Protein AF-A0A953A7Q5-F1 (afdb_monomer)

Mean predicted aligned error: 4.05 Å

pLDDT: mean 92.57, std 6.83, range [54.0, 97.0]

Radius of gyration: 13.8 Å; Cα contacts (8 Å, |Δi|>4): 101; chains: 1; bounding box: 33×19×40 Å

Foldseek 3Di:
DDDDDQQAKDKDFADDDPQKAWQWKAKQNRTPGRDGMDMDGRCHDDIDIDIDIDGHPPDD

Structure (mmCIF, N/CA/C/O backbone):
data_AF-A0A953A7Q5-F1
#
_entry.id   AF-A0A953A7Q5-F1
#
loop_
_atom_site.group_PDB
_atom_site.id
_atom_site.type_symbol
_atom_site.label_atom_id
_atom_site.label_alt_id
_atom_site.label_comp_id
_atom_site.label_asym_id
_atom_site.label_entity_id
_atom_site.label_seq_id
_atom_site.pdbx_PDB_ins_code
_atom_site.Cartn_x
_atom_site.Cartn_y
_atom_site.Cartn_z
_atom_site.occupancy
_atom_site.B_iso_or_equiv
_atom_site.auth_seq_id
_atom_site.auth_comp_id
_atom_site.auth_asym_id
_atom_site.auth_atom_id
_atom_site.pdbx_PDB_model_num
ATOM 1 N N . THR A 1 1 ? 1.838 12.780 -5.429 1.00 79.94 1 THR A N 1
ATOM 2 C CA . THR A 1 1 ? 2.362 11.661 -6.241 1.00 79.94 1 THR A CA 1
ATOM 3 C C . THR A 1 1 ? 3.780 11.371 -5.790 1.00 79.94 1 THR A C 1
ATOM 5 O O . THR A 1 1 ? 4.422 12.276 -5.271 1.00 79.94 1 THR A O 1
ATOM 8 N N . VAL A 1 2 ? 4.249 10.129 -5.905 1.00 88.50 2 VAL A N 1
ATOM 9 C CA . VAL A 1 2 ? 5.642 9.755 -5.603 1.00 88.50 2 VAL A CA 1
ATOM 10 C C . VAL A 1 2 ? 6.335 9.458 -6.925 1.00 88.50 2 VAL A C 1
ATOM 12 O O . VAL A 1 2 ? 5.788 8.711 -7.734 1.00 88.50 2 VAL A O 1
ATOM 15 N N . THR A 1 3 ? 7.507 10.047 -7.148 1.00 88.69 3 THR A N 1
ATOM 16 C CA . THR A 1 3 ? 8.306 9.812 -8.356 1.00 88.69 3 THR A CA 1
ATOM 17 C C . THR A 1 3 ? 9.354 8.749 -8.057 1.00 88.69 3 THR A C 1
ATOM 19 O O . THR A 1 3 ? 10.182 8.936 -7.169 1.00 88.69 3 THR A O 1
ATOM 22 N N . ALA A 1 4 ? 9.324 7.643 -8.797 1.00 88.00 4 ALA A N 1
ATOM 23 C CA . ALA A 1 4 ? 10.341 6.598 -8.740 1.00 88.00 4 ALA A CA 1
ATOM 24 C C . ALA A 1 4 ? 11.220 6.667 -9.996 1.00 88.00 4 ALA A C 1
ATOM 26 O O . ALA A 1 4 ? 10.733 6.998 -11.079 1.00 88.00 4 ALA A O 1
ATOM 27 N N . ALA A 1 5 ? 12.510 6.345 -9.866 1.00 91.31 5 ALA A N 1
ATOM 28 C CA . ALA A 1 5 ? 13.364 6.165 -11.036 1.00 91.31 5 ALA A CA 1
ATOM 29 C C . ALA A 1 5 ? 12.845 4.992 -11.884 1.00 91.31 5 ALA A C 1
ATOM 31 O O . ALA A 1 5 ? 12.318 4.015 -11.349 1.00 91.31 5 ALA A O 1
ATOM 32 N N . LYS A 1 6 ? 12.998 5.075 -13.209 1.00 89.62 6 LYS A N 1
ATOM 33 C CA . LYS A 1 6 ? 12.558 4.010 -14.117 1.00 89.62 6 LYS A CA 1
ATOM 34 C C . LYS A 1 6 ? 13.215 2.681 -13.730 1.00 89.62 6 LYS A C 1
ATOM 36 O O . LYS A 1 6 ? 14.436 2.594 -13.649 1.00 89.62 6 LYS A O 1
ATOM 41 N N . GLY A 1 7 ? 12.397 1.657 -13.513 1.00 92.19 7 GLY A N 1
ATOM 42 C CA . GLY A 1 7 ? 12.831 0.324 -13.094 1.00 92.19 7 GLY A CA 1
ATOM 43 C C . GLY A 1 7 ? 13.140 0.187 -11.599 1.00 92.19 7 GLY A C 1
ATOM 44 O O . GLY A 1 7 ? 13.472 -0.906 -11.144 1.00 92.19 7 GLY A O 1
ATOM 45 N N . ALA A 1 8 ? 12.995 1.253 -10.807 1.00 94.19 8 ALA A N 1
ATOM 46 C CA . ALA A 1 8 ? 13.119 1.165 -9.358 1.00 94.19 8 ALA A CA 1
ATOM 47 C C . ALA A 1 8 ? 11.933 0.412 -8.741 1.00 94.19 8 ALA A C 1
ATOM 49 O O . ALA A 1 8 ? 10.859 0.288 -9.336 1.00 94.19 8 ALA A O 1
ATOM 50 N N . SER A 1 9 ? 12.134 -0.074 -7.519 1.00 94.31 9 SER A N 1
ATOM 51 C CA . SER A 1 9 ? 11.059 -0.628 -6.699 1.00 94.31 9 SER A CA 1
ATOM 52 C C . SER A 1 9 ? 10.670 0.374 -5.619 1.00 94.31 9 SER A C 1
ATOM 54 O O . SER A 1 9 ? 11.540 0.996 -5.013 1.00 94.31 9 SER A O 1
ATOM 56 N N . GLN A 1 10 ? 9.373 0.519 -5.366 1.00 94.75 10 GLN A N 1
ATOM 57 C CA . GLN A 1 10 ? 8.836 1.425 -4.359 1.00 94.75 10 GLN A CA 1
ATOM 58 C C . GLN A 1 10 ? 7.877 0.673 -3.442 1.00 94.75 10 GLN A C 1
ATOM 60 O O . GLN A 1 10 ? 6.851 0.151 -3.880 1.00 94.75 10 GLN A O 1
ATOM 65 N N . THR A 1 11 ? 8.197 0.661 -2.151 1.00 94.94 11 THR A N 1
ATOM 66 C CA . THR A 1 11 ? 7.345 0.083 -1.109 1.00 94.94 11 THR A CA 1
ATOM 67 C C . THR A 1 11 ? 6.467 1.160 -0.487 1.00 94.94 11 THR A C 1
ATOM 69 O O . THR A 1 11 ? 6.935 2.260 -0.192 1.00 94.94 11 THR A O 1
ATOM 72 N N . PHE A 1 12 ? 5.199 0.821 -0.276 1.00 95.06 12 PHE A N 1
ATOM 73 C CA . PHE A 1 12 ? 4.204 1.623 0.419 1.00 95.06 12 PHE A CA 1
ATOM 74 C C . PHE A 1 12 ? 3.648 0.839 1.602 1.00 95.06 12 PHE A C 1
ATOM 76 O O . PHE A 1 12 ? 3.251 -0.320 1.461 1.00 95.06 12 PHE A O 1
ATOM 83 N N . THR A 1 13 ? 3.592 1.491 2.758 1.00 96.12 13 THR A N 1
ATOM 84 C CA . THR A 1 13 ? 2.935 0.981 3.959 1.00 96.12 13 THR A CA 1
ATOM 85 C C . THR A 1 13 ? 1.583 1.665 4.130 1.00 96.12 13 THR A C 1
ATOM 87 O O . THR A 1 13 ? 1.443 2.880 3.999 1.00 96.12 13 THR A O 1
ATOM 90 N N . VAL A 1 14 ? 0.562 0.859 4.390 1.00 95.44 14 VAL A N 1
ATOM 91 C CA . VAL A 1 14 ? -0.821 1.273 4.601 1.00 95.44 14 VAL A CA 1
ATOM 92 C C . VAL A 1 14 ? -1.139 1.057 6.072 1.00 95.44 14 VAL A C 1
ATOM 94 O O . VAL A 1 14 ? -1.362 -0.067 6.519 1.00 95.44 14 VAL A O 1
ATOM 97 N N . THR A 1 15 ? -1.178 2.152 6.824 1.00 94.81 15 THR A N 1
ATOM 98 C CA . THR A 1 15 ? -1.476 2.131 8.258 1.00 94.81 15 THR A CA 1
ATOM 99 C C . THR A 1 15 ? -2.854 2.731 8.492 1.00 94.81 15 THR A C 1
ATOM 101 O O . THR A 1 15 ? -3.098 3.891 8.165 1.00 94.81 15 THR A O 1
ATOM 104 N N . ALA A 1 16 ? -3.771 1.942 9.052 1.00 94.31 16 ALA A N 1
ATOM 105 C CA . ALA A 1 16 ? -5.069 2.455 9.473 1.00 94.31 16 ALA A CA 1
ATOM 106 C C . ALA A 1 16 ? -4.915 3.311 10.738 1.00 94.31 16 ALA A C 1
ATOM 108 O O . ALA A 1 16 ? -4.162 2.961 11.646 1.00 94.31 16 ALA A O 1
ATOM 109 N N . ALA A 1 17 ? -5.656 4.415 10.808 1.00 93.88 17 ALA A N 1
ATOM 110 C CA . ALA A 1 17 ? -5.734 5.222 12.020 1.00 93.88 17 ALA A CA 1
ATOM 111 C C . ALA A 1 17 ? -6.401 4.445 13.171 1.00 93.88 17 ALA A C 1
ATOM 113 O O . ALA A 1 17 ? -7.151 3.489 12.950 1.00 93.88 17 ALA A O 1
ATOM 114 N N . ALA A 1 18 ? -6.172 4.888 14.409 1.00 93.00 18 ALA A N 1
ATOM 115 C CA . ALA A 1 18 ? -6.826 4.313 15.580 1.00 93.00 18 ALA A CA 1
ATOM 116 C C . ALA A 1 18 ? -8.359 4.339 15.426 1.00 93.00 18 ALA A C 1
ATOM 118 O O . ALA A 1 18 ? -8.944 5.340 15.014 1.00 93.00 18 ALA A O 1
ATOM 119 N N . GLY A 1 19 ? -9.012 3.216 15.734 1.00 93.88 19 GLY A N 1
ATOM 120 C CA . GLY A 1 19 ? -10.456 3.056 15.535 1.00 93.88 19 GLY A CA 1
ATOM 121 C C . GLY A 1 19 ? -10.878 2.773 14.087 1.00 93.88 19 G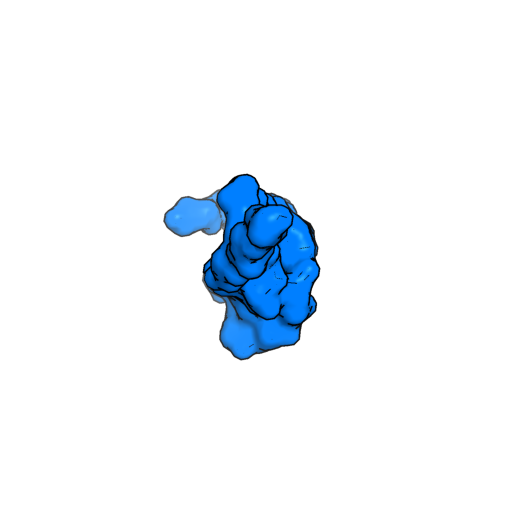LY A C 1
ATOM 122 O O . GLY A 1 19 ? -12.076 2.723 13.812 1.00 93.88 19 GLY A O 1
ATOM 123 N N . TYR A 1 20 ? -9.934 2.544 13.171 1.00 95.56 20 TYR A N 1
ATOM 124 C CA . TYR A 1 20 ? -10.194 2.106 11.800 1.00 95.56 20 TYR A CA 1
ATOM 125 C C . TYR A 1 20 ? -9.477 0.790 11.492 1.00 95.56 20 TYR A C 1
ATOM 127 O O . TYR A 1 20 ? -8.504 0.407 12.136 1.00 95.56 20 TYR A O 1
ATOM 135 N N . SER A 1 21 ? -9.966 0.094 10.472 1.00 94.56 21 SER A N 1
ATOM 136 C CA . SER A 1 21 ? -9.297 -1.057 9.864 1.00 94.56 21 SER A CA 1
ATOM 137 C C . SER A 1 21 ? -9.228 -0.872 8.356 1.00 94.56 21 SER A C 1
ATOM 139 O O . SER A 1 21 ? -10.078 -0.198 7.766 1.00 94.56 21 SER A O 1
ATOM 141 N N . ILE A 1 22 ? -8.215 -1.468 7.727 1.00 95.81 22 ILE A N 1
ATOM 142 C CA . ILE A 1 22 ? -8.123 -1.519 6.268 1.00 95.81 22 ILE A CA 1
ATOM 143 C C . ILE A 1 22 ? -9.332 -2.313 5.772 1.00 95.81 22 ILE A C 1
ATOM 145 O O . ILE A 1 22 ? -9.526 -3.467 6.148 1.00 95.81 22 ILE A O 1
ATOM 149 N N . GLN A 1 23 ? -10.175 -1.678 4.964 1.00 94.94 23 GLN A N 1
ATOM 150 C CA . GLN A 1 23 ? -11.306 -2.331 4.316 1.00 94.94 23 GLN A CA 1
ATOM 151 C C . GLN A 1 23 ? -10.848 -3.016 3.032 1.00 94.94 23 GLN A C 1
ATOM 153 O O . GLN A 1 23 ? -11.232 -4.153 2.775 1.00 94.94 23 GLN A O 1
ATOM 158 N N . GLN A 1 24 ? -10.060 -2.308 2.220 1.00 95.81 24 GLN A N 1
ATOM 159 C CA . GLN A 1 24 ? -9.627 -2.782 0.912 1.00 95.81 24 GLN A CA 1
ATOM 160 C C . GLN A 1 24 ? -8.473 -1.928 0.383 1.00 95.81 24 GLN A C 1
ATOM 162 O O . GLN A 1 24 ? -8.529 -0.703 0.457 1.00 95.81 24 GLN A O 1
ATOM 167 N N . VAL A 1 25 ? -7.475 -2.557 -0.222 1.00 96.56 25 VAL A N 1
ATOM 168 C CA . VAL A 1 25 ? -6.430 -1.908 -1.016 1.00 96.56 25 VAL A CA 1
ATOM 169 C C . VAL A 1 25 ? -6.601 -2.329 -2.468 1.00 96.56 25 VAL A C 1
ATOM 171 O O . VAL A 1 25 ? -6.761 -3.508 -2.773 1.00 96.56 25 VAL A O 1
ATOM 174 N N . THR A 1 26 ? -6.592 -1.354 -3.369 1.00 97.00 26 THR A N 1
ATOM 175 C CA . THR A 1 26 ? -6.717 -1.555 -4.814 1.00 97.00 26 THR A CA 1
ATOM 176 C C . THR A 1 26 ? -5.465 -1.012 -5.481 1.00 97.00 26 THR A C 1
ATOM 178 O O . THR A 1 26 ? -5.087 0.128 -5.216 1.00 97.00 26 THR A O 1
ATOM 181 N N . VAL A 1 27 ? -4.825 -1.815 -6.325 1.00 95.94 27 VAL A N 1
ATOM 182 C CA . VAL A 1 27 ? -3.633 -1.431 -7.086 1.00 95.94 27 VAL A CA 1
ATOM 183 C C . VAL A 1 27 ? -3.947 -1.555 -8.565 1.00 95.94 27 VAL A C 1
ATOM 185 O O . VAL A 1 27 ? -4.346 -2.630 -9.002 1.00 95.94 27 VAL A O 1
ATOM 188 N N . ASP A 1 28 ? -3.805 -0.463 -9.314 1.00 94.75 28 ASP A N 1
ATOM 189 C CA . ASP A 1 28 ? -4.093 -0.389 -10.754 1.00 94.75 28 ASP A CA 1
ATOM 190 C C . ASP A 1 28 ? -5.488 -0.935 -11.116 1.00 94.75 28 ASP A C 1
ATOM 192 O O . ASP A 1 28 ? -5.686 -1.618 -12.115 1.00 94.75 28 ASP A O 1
ATOM 196 N N . GLY A 1 29 ? -6.470 -0.679 -10.246 1.00 94.62 29 GLY A N 1
ATOM 197 C CA . GLY A 1 29 ? -7.842 -1.182 -10.387 1.00 94.62 29 GLY A CA 1
ATOM 198 C C . GLY A 1 29 ? -8.064 -2.615 -9.885 1.00 94.62 29 GLY A C 1
ATOM 199 O O . GLY A 1 29 ? -9.210 -3.033 -9.738 1.00 94.62 29 GLY A O 1
A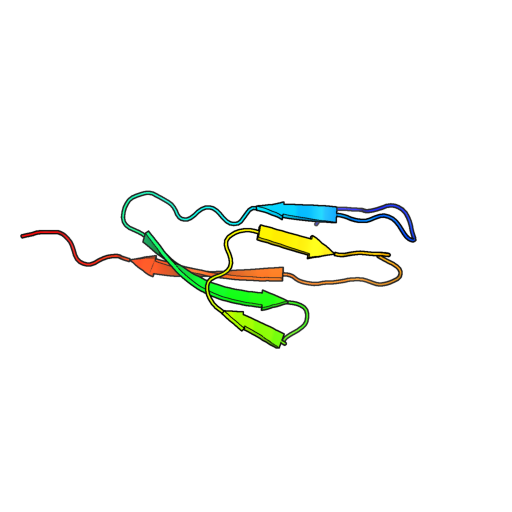TOM 200 N N . VAL A 1 30 ? -7.008 -3.352 -9.532 1.00 96.06 30 VAL A N 1
ATOM 201 C CA . VAL A 1 30 ? -7.095 -4.724 -9.014 1.00 96.06 30 VAL A CA 1
ATOM 202 C C . VAL A 1 30 ? -7.176 -4.728 -7.493 1.00 96.06 30 VAL A C 1
ATOM 204 O O . VAL A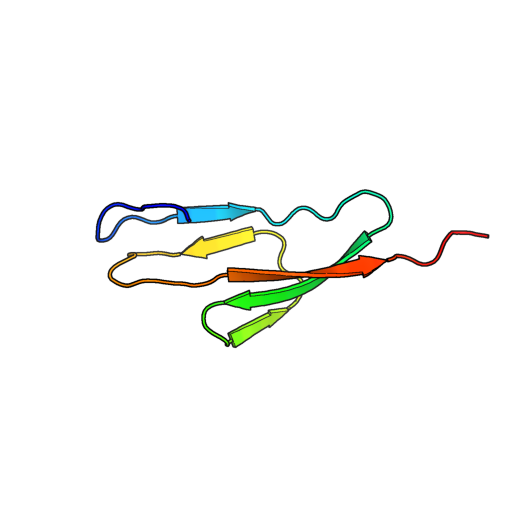 1 30 ? -6.307 -4.197 -6.799 1.00 96.06 30 VAL A O 1
ATOM 207 N N . ASN A 1 31 ? -8.204 -5.376 -6.950 1.00 95.56 31 ASN A N 1
ATOM 208 C CA . ASN A 1 31 ? -8.346 -5.559 -5.512 1.00 95.56 31 ASN A CA 1
ATOM 209 C C . ASN A 1 31 ? -7.255 -6.498 -4.967 1.00 95.56 31 ASN A C 1
ATOM 211 O O . ASN A 1 31 ? -7.135 -7.639 -5.408 1.00 95.56 31 ASN A O 1
ATOM 215 N N . LYS A 1 32 ? -6.484 -6.025 -3.987 1.00 95.12 32 LYS A N 1
ATOM 216 C CA . LYS A 1 32 ? -5.456 -6.793 -3.272 1.00 95.12 32 LYS A CA 1
ATOM 217 C C . LYS A 1 32 ? -5.906 -7.236 -1.873 1.00 95.12 32 LYS A C 1
ATOM 219 O O . LYS A 1 32 ? -5.154 -7.911 -1.180 1.00 95.12 32 LYS A O 1
ATOM 224 N N . GLY A 1 33 ? -7.117 -6.875 -1.448 1.00 93.94 33 GLY A N 1
ATOM 225 C CA . GLY A 1 33 ? -7.649 -7.188 -0.122 1.00 93.94 33 GLY A CA 1
ATOM 226 C C . GLY A 1 33 ? -7.130 -6.242 0.961 1.00 93.94 33 GLY A C 1
ATOM 227 O O . GLY A 1 33 ? -6.842 -5.077 0.701 1.00 93.94 33 GLY A O 1
ATOM 228 N N . THR A 1 34 ? -7.037 -6.720 2.200 1.00 94.12 34 THR A N 1
ATOM 229 C CA . THR A 1 34 ? -6.655 -5.919 3.376 1.00 94.12 34 THR A CA 1
ATOM 230 C C . THR A 1 34 ? -5.160 -6.023 3.680 1.00 94.12 34 THR A C 1
ATOM 232 O O . THR A 1 34 ? -4.769 -6.381 4.789 1.00 94.12 34 THR A O 1
ATOM 235 N N . ILE A 1 35 ? -4.317 -5.754 2.681 1.00 95.00 35 ILE A N 1
ATOM 236 C CA . ILE A 1 35 ? -2.858 -5.752 2.849 1.00 95.00 35 ILE A CA 1
ATOM 237 C C . ILE A 1 35 ? -2.383 -4.456 3.517 1.00 95.00 35 ILE A C 1
ATOM 239 O O . ILE A 1 35 ? -2.901 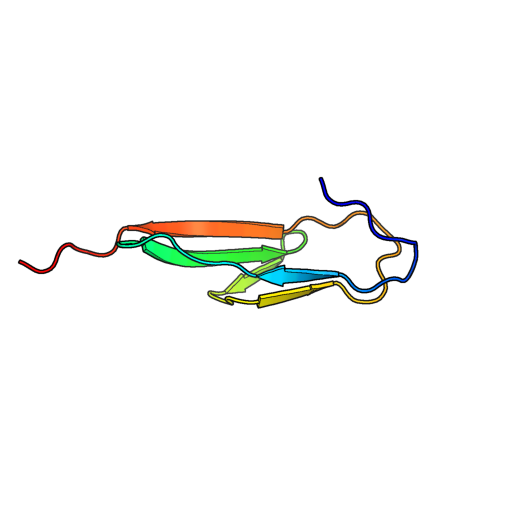-3.377 3.233 1.00 95.00 35 ILE A O 1
ATOM 243 N N . SER A 1 36 ? -1.385 -4.561 4.392 1.00 94.62 36 SER A N 1
ATOM 244 C CA . SER A 1 36 ? -0.747 -3.421 5.069 1.00 94.62 36 SER A CA 1
ATOM 245 C C . SER A 1 36 ? 0.515 -2.924 4.363 1.00 94.62 36 SER A C 1
ATOM 247 O O . SER A 1 36 ? 0.992 -1.837 4.666 1.00 94.62 36 SER A O 1
ATOM 249 N N . THR A 1 37 ? 1.050 -3.688 3.412 1.00 95.94 37 THR A N 1
ATOM 250 C CA . THR A 1 37 ? 2.251 -3.324 2.655 1.00 95.94 37 THR A CA 1
ATOM 251 C C . THR A 1 37 ? 2.083 -3.745 1.207 1.00 95.94 37 THR A C 1
ATOM 253 O O . THR A 1 37 ? 1.608 -4.847 0.930 1.00 95.94 37 THR A O 1
ATOM 256 N N . TYR A 1 38 ? 2.496 -2.882 0.285 1.00 95.50 38 TYR A N 1
ATOM 257 C CA . TYR A 1 38 ? 2.573 -3.202 -1.133 1.00 95.50 38 TYR A CA 1
ATOM 258 C C . TYR A 1 38 ? 3.8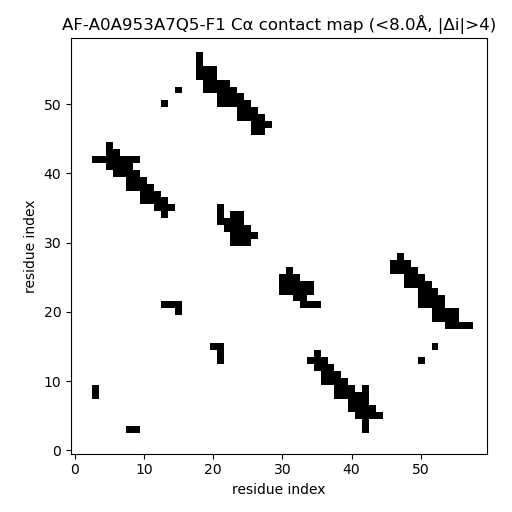59 -2.644 -1.733 1.00 95.50 38 TYR A C 1
ATOM 260 O O . TYR A 1 38 ? 4.204 -1.486 -1.500 1.00 95.50 38 TYR A O 1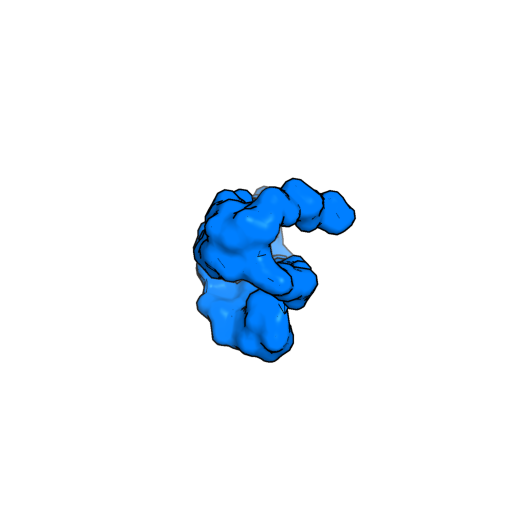
ATOM 268 N N . THR A 1 39 ? 4.545 -3.451 -2.537 1.00 95.94 39 THR A N 1
ATOM 269 C CA . THR A 1 39 ? 5.750 -3.036 -3.254 1.00 95.94 39 THR A CA 1
ATOM 270 C C . THR A 1 39 ? 5.475 -3.062 -4.744 1.00 95.94 39 THR A C 1
ATOM 272 O O . THR A 1 39 ? 5.184 -4.113 -5.312 1.00 95.94 39 THR A O 1
ATOM 275 N N . PHE A 1 40 ? 5.599 -1.905 -5.386 1.00 95.38 40 PHE A N 1
ATOM 276 C CA . PHE A 1 40 ? 5.773 -1.860 -6.827 1.00 95.38 40 PHE A CA 1
ATOM 277 C C . PHE A 1 40 ? 7.203 -2.268 -7.138 1.00 95.38 40 PHE A C 1
ATOM 279 O O . PHE A 1 40 ? 8.138 -1.677 -6.602 1.00 95.38 40 PHE A O 1
ATOM 286 N N . THR A 1 41 ? 7.378 -3.271 -7.986 1.00 94.94 41 THR A N 1
ATOM 287 C CA . THR A 1 41 ? 8.686 -3.680 -8.492 1.00 94.94 41 THR A CA 1
ATOM 288 C C . THR A 1 41 ? 8.826 -3.229 -9.934 1.00 94.94 41 THR A C 1
ATOM 290 O O . THR A 1 41 ? 7.849 -3.233 -10.679 1.00 94.94 41 THR A O 1
ATOM 293 N N . ASN A 1 42 ? 10.041 -2.837 -10.325 1.00 92.56 42 ASN A N 1
ATOM 294 C CA . ASN A 1 42 ? 10.354 -2.458 -11.703 1.00 92.56 42 ASN A CA 1
ATOM 295 C C . ASN A 1 42 ? 9.357 -1.432 -12.290 1.00 92.56 42 ASN A C 1
ATOM 297 O O . ASN A 1 42 ? 8.692 -1.689 -13.294 1.00 92.56 42 ASN A O 1
ATOM 301 N N . VAL A 1 43 ? 9.227 -0.269 -11.642 1.00 92.56 43 VAL A N 1
ATOM 302 C CA . VAL A 1 43 ? 8.287 0.790 -12.041 1.00 92.56 43 VAL A CA 1
ATOM 303 C C . VAL A 1 43 ? 8.715 1.390 -13.381 1.00 92.56 43 VAL A C 1
ATOM 305 O O . VAL A 1 43 ? 9.618 2.223 -13.453 1.00 92.56 43 VAL A O 1
ATOM 308 N N . ILE A 1 44 ? 8.076 0.947 -14.462 1.00 93.25 44 ILE A N 1
ATOM 309 C CA . ILE A 1 44 ? 8.324 1.420 -15.836 1.00 93.25 44 ILE A CA 1
ATOM 310 C C . ILE A 1 44 ? 7.166 2.246 -16.410 1.00 93.25 44 ILE A C 1
ATOM 312 O O . ILE A 1 44 ? 7.298 2.807 -17.496 1.00 93.25 44 ILE A O 1
ATOM 316 N N . ALA A 1 45 ? 6.051 2.326 -15.684 1.00 91.88 45 ALA A N 1
ATOM 317 C CA . ALA A 1 45 ? 4.856 3.081 -16.033 1.00 91.88 45 ALA A CA 1
ATOM 318 C C . ALA A 1 45 ? 4.222 3.683 -14.770 1.00 91.88 45 ALA A C 1
ATOM 320 O O . ALA A 1 45 ? 4.621 3.377 -13.646 1.00 91.88 45 ALA A O 1
ATOM 321 N N . ASN A 1 46 ? 3.232 4.554 -14.958 1.00 92.94 46 ASN A N 1
ATOM 322 C CA . ASN A 1 46 ? 2.479 5.111 -13.842 1.00 92.94 46 ASN A CA 1
ATOM 323 C C . ASN A 1 46 ? 1.598 4.034 -13.210 1.00 92.94 46 ASN A C 1
ATOM 325 O O . ASN A 1 46 ? 0.868 3.339 -13.914 1.00 92.94 46 ASN A O 1
ATOM 329 N N . HIS A 1 47 ? 1.625 3.973 -11.882 1.00 94.38 47 HIS A N 1
ATOM 330 C CA . HIS A 1 47 ? 0.781 3.089 -11.094 1.00 94.38 47 HIS A CA 1
ATOM 331 C C . HIS A 1 47 ? -0.052 3.876 -10.084 1.00 94.38 47 HIS A C 1
ATOM 333 O O . HIS A 1 47 ? 0.327 4.972 -9.657 1.00 94.38 47 HIS A O 1
ATOM 339 N N . SER A 1 48 ? -1.175 3.298 -9.671 1.00 95.81 48 SER A N 1
ATOM 340 C CA . SER A 1 48 ? -2.060 3.858 -8.654 1.00 95.81 48 SER A CA 1
ATOM 341 C C . SER A 1 48 ? -2.339 2.839 -7.558 1.00 95.81 48 SER A C 1
ATOM 343 O O . SER A 1 48 ? -2.711 1.700 -7.826 1.00 95.81 48 SER A O 1
ATOM 345 N N . ILE A 1 49 ? -2.201 3.265 -6.303 1.00 95.44 49 ILE A N 1
ATOM 346 C CA . ILE A 1 49 ? -2.594 2.499 -5.121 1.00 95.44 49 ILE A CA 1
ATOM 347 C C . ILE A 1 49 ? -3.628 3.300 -4.331 1.00 95.44 49 ILE A C 1
ATOM 349 O O . ILE A 1 49 ? -3.414 4.462 -3.995 1.00 95.44 49 ILE A O 1
ATOM 353 N N . THR A 1 50 ? -4.770 2.681 -4.045 1.00 96.19 50 THR A N 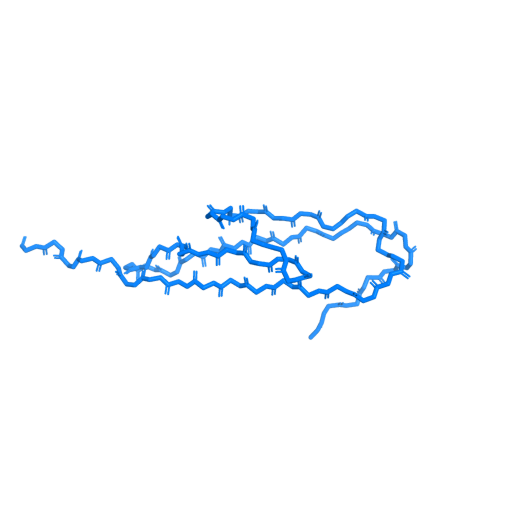1
ATOM 354 C CA . THR A 1 50 ? -5.873 3.281 -3.287 1.00 96.19 50 THR A CA 1
ATOM 355 C C . THR A 1 50 ? -6.226 2.393 -2.105 1.00 96.19 50 THR A C 1
ATOM 357 O O . THR A 1 50 ? -6.586 1.231 -2.291 1.00 96.19 50 THR A O 1
ATOM 360 N N . ALA A 1 51 ? -6.169 2.942 -0.893 1.00 95.94 51 ALA A N 1
ATOM 361 C CA . ALA A 1 51 ? -6.594 2.265 0.327 1.00 95.94 51 ALA A CA 1
ATOM 362 C C . ALA A 1 51 ? -7.930 2.832 0.821 1.00 95.94 51 ALA A C 1
ATOM 364 O O . ALA A 1 51 ? -8.118 4.045 0.900 1.00 95.94 51 ALA A O 1
ATOM 365 N N . ARG A 1 52 ? -8.857 1.942 1.168 1.00 95.75 52 ARG A N 1
ATOM 366 C CA . ARG A 1 52 ? -10.129 2.250 1.822 1.00 95.75 52 ARG A CA 1
ATOM 367 C C . ARG A 1 52 ? -10.089 1.732 3.246 1.00 95.75 52 ARG A C 1
ATOM 369 O O . ARG A 1 52 ? -9.606 0.626 3.499 1.00 95.75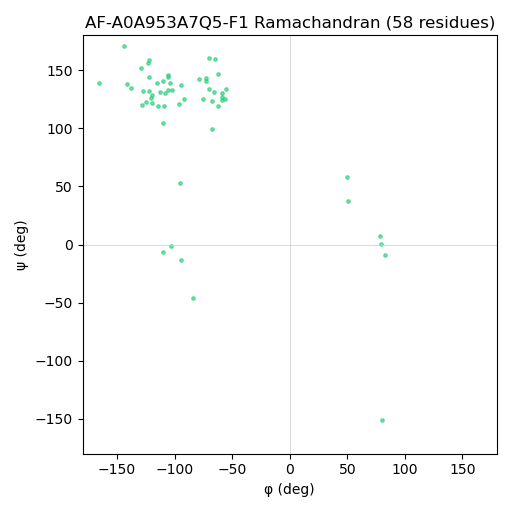 52 ARG A O 1
ATOM 376 N N . PHE A 1 53 ? -10.647 2.509 4.162 1.00 95.88 53 PHE A N 1
ATOM 377 C CA . PHE A 1 53 ? -10.689 2.193 5.582 1.00 95.88 53 PHE A CA 1
ATOM 378 C C . PHE A 1 53 ? -12.133 2.171 6.064 1.00 95.88 53 PHE A C 1
ATOM 380 O O . PHE A 1 53 ? -12.952 2.978 5.629 1.00 95.88 53 PHE A O 1
ATOM 387 N N . LYS A 1 54 ? -12.435 1.261 6.989 1.00 95.06 54 LYS A N 1
ATOM 388 C CA . LYS A 1 54 ? -13.729 1.197 7.673 1.00 95.06 54 LYS A CA 1
ATOM 389 C C . LYS A 1 54 ? -13.544 1.473 9.159 1.00 95.06 54 LYS A C 1
ATOM 391 O O . LYS A 1 54 ? -12.589 0.982 9.766 1.00 95.06 54 LYS A O 1
ATOM 396 N N . LYS A 1 55 ? -14.463 2.243 9.741 1.00 95.31 55 LYS A N 1
ATOM 397 C CA . LYS A 1 55 ? -14.495 2.506 11.182 1.00 95.31 55 LYS A CA 1
ATOM 398 C C . LYS A 1 55 ? -14.798 1.201 11.920 1.00 95.31 55 LYS A C 1
ATOM 400 O O . LYS A 1 55 ? -15.715 0.473 11.540 1.00 95.31 55 LYS A O 1
ATOM 405 N N . LEU A 1 56 ? -14.011 0.889 12.941 1.00 92.38 56 LEU A N 1
ATOM 406 C CA . LEU A 1 56 ? -14.270 -0.248 13.816 1.00 92.38 56 LEU A CA 1
ATOM 407 C C . LEU A 1 56 ? -15.464 0.073 14.727 1.00 92.38 56 LEU A C 1
ATOM 409 O O . LEU A 1 56 ? -15.608 1.224 15.154 1.00 92.38 56 LEU A O 1
ATOM 413 N N . PRO A 1 57 ? -16.323 -0.913 15.039 1.00 85.50 57 PRO A N 1
ATOM 414 C CA . PRO A 1 57 ? -17.365 -0.708 16.029 1.00 85.50 57 PRO A CA 1
ATOM 415 C C . PRO A 1 57 ? -16.718 -0.317 17.361 1.00 85.50 57 PRO A C 1
ATOM 417 O O . PRO A 1 57 ? -15.767 -0.964 17.806 1.00 85.50 57 PRO A O 1
ATOM 420 N N . GLY A 1 58 ? -17.217 0.756 17.982 1.00 79.56 58 GLY A N 1
ATOM 421 C CA . GLY A 1 58 ? -16.799 1.133 19.328 1.00 79.56 58 GLY A CA 1
ATOM 422 C C . GLY A 1 58 ? -17.113 -0.021 20.271 1.00 79.56 58 GLY A C 1
ATOM 423 O O . GLY A 1 58 ? -18.242 -0.518 20.266 1.00 79.56 58 GLY A O 1
ATOM 424 N N . ARG A 1 59 ? -16.115 -0.490 21.032 1.00 69.12 59 ARG A N 1
ATOM 425 C CA . ARG A 1 59 ? -16.395 -1.415 22.134 1.00 69.12 59 ARG A CA 1
ATOM 426 C C . ARG A 1 59 ? -17.356 -0.689 23.079 1.00 69.12 59 ARG A C 1
ATOM 428 O O . ARG A 1 59 ? -17.091 0.456 23.435 1.00 69.12 59 ARG A O 1
ATOM 435 N N . LYS A 1 60 ? -18.502 -1.321 23.332 1.00 54.00 60 LYS A N 1
ATOM 436 C CA . LY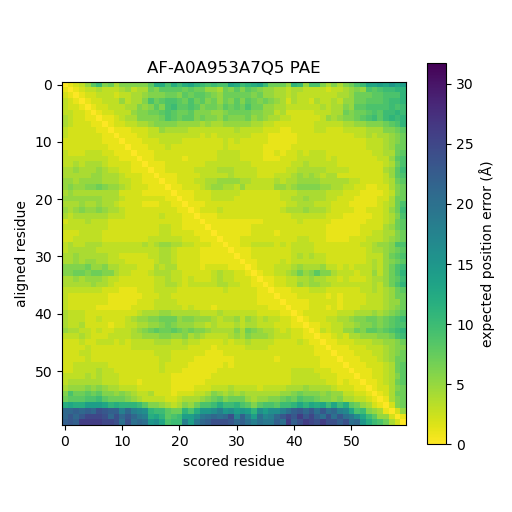S A 1 60 ? -19.496 -0.854 24.300 1.00 54.00 60 LYS A CA 1
ATOM 437 C C . LYS A 1 60 ? -18.912 -0.908 25.703 1.00 54.00 60 LYS A C 1
ATOM 439 O O . LYS A 1 60 ? -18.063 -1.803 25.925 1.00 54.00 60 LYS A O 1
#

Secondary structure (DSSP, 8-state):
-----TT--EEEE--PPTTEEEEEEEETTEEEES-SEEEE-S--S---EEEEEEEPPPP-

Nearest PDB structures (foldseek):
  4qaw-assembly3_C  TM=3.019E-01  e=9.801E+00  Paenibacillus barcinonensis
  4kmq-assembly1_A  TM=2.286E-01  e=6.341E+00  Listeria monocytogenes EGD-e

Sequence (60 aa):
TVTAAKGASQTFTVTAAAGYSIQQVTVDGVNKGTISTYTFTNVIANHSITARFKKLPGRK

Solvent-accessible surface area (backbone atoms only — not comparable to full-atom values): 3854 Å² total; per-residue (Å²): 137,84,90,74,59,80,54,36,66,52,76,46,78,54,78,62,56,92,66,39,37,63,62,33,28,30,47,74,86,42,78,67,42,66,60,48,64,51,68,49,68,54,37,77,68,93,81,49,78,49,80,41,72,38,76,51,81,76,84,127